Protein 1SJ1 (pdb70)

Solvent-accessible surface area: 7414 Å² total; per-residue (Å²): 48,59,58,16,62,15,72,68,147,50,11,115,26,80,36,63,10,20,78,61,0,84,93,0,3,66,79,26,148,124,40,52,2,62,40,92,47,141,78,5,138,74,125,138,43,37,77,26,0,93,97,0,15,150,41,21,82,49,92,3,5,31,0,65,5,72,50,47,56,14,61,16,69,65,141,47,13,115,26,81,37,72,10,20,88,63,0,85,91,0,3,68,80,27,150,127,41,51,2,64,41,92,48,139,79,4,130,68,110,117,36,31,91,28,0,58,92,0,12,126,40,22,80,49,93,4,7,32,0,64,7,73

Organism: Pyrococcus furiosus (strain ATCC 43587 / DSM 3638 / JCM 8422 / Vc1) (NCBI:txid186497)

Foldseek 3Di:
DKAKAFAPVQFPLPCVLCVLQVQFWDADPVNGIDGPDGDDPDPVNVVSSVVSCVPRPRNGMDMDDD/DKAKAFAQVQFPLPCVLCVQAVQFWDADPVSGIDGPDGDDPDPVNVVSRVVSCVPRPRNRMDMDDD

Radius of gyration: 16.29 Å; Cα contacts (8 Å, |Δi|>4): 282; chains: 2; bounding box: 27×45×24 Å

Secondary structure (DSSP, 8-state):
-EEEEE-TTT-----HHHHH-TTTEEE-TTS-EEES-S-B--HHHHHHHHHHHHH-TT--EEEEE-/-EEEEE-TTT-----HHHHH-TTTEEE-TTS-EEES-S-B--HHHHHHHHHHHHH-TT--EEEEE-

InterPro domains:
  IPR001080 3Fe-4S ferredoxin [PR00352] (7-18)
  IPR001080 3Fe-4S ferredoxin [PR00352] (18-28)
  IPR001080 3Fe-4S ferredoxin [PR00352] (50-62)
  IPR017896 4Fe-4S ferredoxin-type, iron-sulphur binding domain [PS51379] (3-31)
  IPR051269 Iron-sulfur cluster electron transport [PTHR36923] (3-66)

Structure (mmCIF, N/CA/C/O backbone):
data_1SJ1
#
_entry.id   1SJ1
#
_cell.length_a   31.230
_cell.length_b   47.511
_cell.length_c   52.029
_cell.angle_alpha   90.00
_cell.angle_beta   103.86
_cell.angle_gamma   90.00
#
_symmetry.space_group_name_H-M   'P 1 21 1'
#
loop_
_entity.id
_entity.type
_entity.pdbx_description
1 polymer Ferredoxin
2 non-polymer 'COBALT HEXAMMINE(III)'
3 non-polymer 'FE3-S4 CLUSTER'
4 water water
#
loop_
_atom_site.group_PDB
_atom_site.id
_atom_site.type_symbol
_atom_site.label_atom_id
_atom_site.label_alt_id
_atom_site.label_comp_id
_atom_site.label_asym_id
_atom_site.label_entity_id
_atom_site.label_seq_id
_atom_site.pdbx_PDB_ins_code
_atom_site.Cartn_x
_atom_site.Cartn_y
_atom_site.Cartn_z
_atom_site.occupancy
_atom_site.B_iso_or_equiv
_atom_site.auth_seq_id
_atom_site.auth_comp_id
_atom_site.auth_asym_id
_atom_site.auth_atom_id
_atom_site.pdbx_PDB_model_num
ATOM 1 N N . ALA A 1 1 ? 9.663 13.765 2.491 1.00 15.94 1 ALA A N 1
ATOM 2 C CA . ALA A 1 1 ? 10.126 12.315 2.574 1.00 16.61 1 ALA A CA 1
ATOM 3 C C . ALA A 1 1 ? 10.481 12.017 4.019 1.00 13.26 1 ALA A C 1
ATOM 4 O O . ALA A 1 1 ? 10.761 12.919 4.807 1.00 13.56 1 ALA A O 1
ATOM 6 N N . TRP A 1 2 ? 10.482 10.737 4.348 1.00 11.28 2 TRP A N 1
ATOM 7 C CA . TRP A 1 2 ? 10.754 10.259 5.696 1.00 13.29 2 TRP A CA 1
ATOM 8 C C . TRP A 1 2 ? 11.974 9.354 5.688 1.00 13.25 2 TRP A C 1
ATOM 9 O O . TRP A 1 2 ? 12.220 8.613 4.681 1.00 13.03 2 TRP A O 1
ATOM 20 N N . LYS A 1 3 ? 12.706 9.345 6.827 1.00 12.82 3 LYS A N 1
ATOM 21 C CA . LYS A 1 3 ? 13.836 8.486 7.073 1.00 13.46 3 LYS A CA 1
ATOM 22 C C . LYS A 1 3 ? 13.672 7.794 8.413 1.00 9.97 3 LYS A C 1
ATOM 23 O O . LYS A 1 3 ? 13.415 8.443 9.410 1.00 10.24 3 LYS A O 1
ATOM 29 N N A VAL A 1 4 ? 13.679 6.459 8.398 0.50 7.48 4 VAL A N 1
ATOM 30 N N B VAL A 1 4 ? 13.979 6.513 8.422 0.50 10.69 4 VAL A N 1
ATOM 31 C CA A VAL A 1 4 ? 13.650 5.625 9.616 0.50 6.19 4 VAL A CA 1
ATOM 32 C CA B VAL A 1 4 ? 13.637 5.591 9.490 0.50 8.86 4 VAL A CA 1
ATOM 33 C C A VAL A 1 4 ? 15.011 5.471 10.314 0.50 6.15 4 VAL A C 1
ATOM 34 C C B VAL A 1 4 ? 14.955 5.215 10.267 0.50 8.82 4 VAL A C 1
ATOM 35 O O A VAL A 1 4 ? 16.098 5.430 9.705 0.50 10.33 4 VAL A O 1
ATOM 36 O O B VAL A 1 4 ? 15.975 4.848 9.646 0.50 7.76 4 VAL A O 1
ATOM 43 N N . SER A 1 5 ? 14.921 5.254 11.614 1.00 8.48 5 SER A N 1
ATOM 44 C CA . SER A 1 5 ? 16.145 4.965 12.378 1.00 9.59 5 SER A CA 1
ATOM 45 C C . SER A 1 5 ? 15.846 3.910 13.431 1.00 11.81 5 SER A C 1
ATOM 46 O O . SER A 1 5 ? 14.775 3.970 14.052 1.00 13.34 5 SER A O 1
ATOM 49 N N . VAL A 1 6 ? 16.771 2.960 13.653 1.00 9.32 6 VAL A N 1
ATOM 50 C CA . VAL A 1 6 ? 16.624 1.990 14.747 1.00 8.88 6 VAL A CA 1
ATOM 51 C C . VAL A 1 6 ? 17.856 2.151 15.640 1.00 9.23 6 VAL A C 1
ATOM 52 O O . VAL A 1 6 ? 18.977 2.029 15.173 1.00 12.56 6 VAL A O 1
ATOM 56 N N . ASP A 1 7 ? 17.636 2.496 16.902 1.00 9.48 7 ASP A N 1
ATOM 57 C CA . ASP A 1 7 ? 18.721 2.674 17.852 1.00 11.56 7 ASP A CA 1
ATOM 58 C C . ASP A 1 7 ? 19.246 1.304 18.193 1.00 11.78 7 ASP A C 1
ATOM 59 O O . ASP A 1 7 ? 18.554 0.513 18.837 1.00 12.39 7 ASP A O 1
ATOM 64 N N . GLN A 1 8 ? 20.478 1.009 17.755 1.00 11.69 8 GLN A N 1
ATOM 65 C CA . GLN A 1 8 ? 21.082 -0.290 17.951 1.00 14.35 8 GLN A CA 1
ATOM 66 C C . GLN A 1 8 ? 21.312 -0.625 19.398 1.00 16.51 8 GLN A C 1
ATOM 67 O O . GLN A 1 8 ? 21.221 -1.791 19.786 1.00 19.67 8 GLN A O 1
ATOM 73 N N . ASP A 1 9 ? 21.581 0.379 20.218 1.00 17.46 9 ASP A N 1
ATOM 74 C CA . ASP A 1 9 ? 21.760 0.142 21.651 1.00 20.16 9 ASP A CA 1
ATOM 75 C C . ASP A 1 9 ? 20.438 -0.245 22.393 1.00 17.57 9 ASP A C 1
ATOM 76 O O . ASP A 1 9 ? 20.496 -0.975 23.377 1.00 20.71 9 ASP A O 1
ATOM 81 N N A THR A 1 10 ? 19.292 0.223 21.872 0.50 14.48 10 THR A N 1
ATOM 82 N N B THR A 1 10 ? 19.264 0.187 21.919 0.50 16.36 10 THR A N 1
ATOM 83 C CA A THR A 1 10 ? 17.976 0.013 22.475 0.50 11.93 10 THR A CA 1
ATOM 84 C CA B THR A 1 10 ? 18.039 -0.185 22.634 0.50 15.18 10 THR A CA 1
ATOM 85 C C A THR A 1 10 ? 17.308 -1.298 21.992 0.50 11.74 10 THR A C 1
ATOM 86 C C B THR A 1 10 ? 17.235 -1.324 21.992 0.50 13.65 10 THR A C 1
ATOM 87 O O A THR A 1 10 ? 16.760 -2.084 22.773 0.50 11.49 10 THR A O 1
ATOM 88 O O B THR A 1 10 ? 16.486 -2.027 22.678 0.50 13.68 10 THR A O 1
ATOM 95 N N . CYS A 1 11 ? 17.404 -1.547 20.702 1.00 12.09 11 CYS A N 1
ATOM 96 C CA . CYS A 1 11 ? 16.673 -2.663 20.059 1.00 11.39 11 CYS A CA 1
ATOM 97 C C . CYS A 1 11 ? 17.085 -3.976 20.723 1.00 12.86 11 CYS A C 1
ATOM 98 O O . CYS A 1 11 ? 18.241 -4.168 21.000 1.00 11.20 11 CYS A O 1
ATOM 101 N N . ILE A 1 12 ? 16.163 -4.854 21.016 1.00 9.17 12 ILE A N 1
ATOM 102 C CA . ILE A 1 12 ? 16.412 -6.174 21.593 1.00 9.81 12 ILE A CA 1
ATOM 103 C C . ILE A 1 12 ? 16.098 -7.303 20.607 1.00 10.29 12 ILE A C 1
ATOM 104 O O . ILE A 1 12 ? 16.085 -8.480 20.979 1.00 12.66 12 ILE A O 1
ATOM 109 N N . GLY A 1 13 ? 15.848 -6.944 19.350 1.00 7.98 13 GLY A N 1
ATOM 110 C CA . GLY A 1 13 ? 15.524 -7.902 18.287 1.00 10.14 13 GLY A CA 1
ATOM 111 C C . GLY A 1 13 ? 14.233 -8.649 18.507 1.00 9.27 13 GLY A C 1
ATOM 112 O O . GLY A 1 13 ? 14.127 -9.853 18.182 1.00 10.38 13 GLY A O 1
ATOM 113 N N . ASP A 1 14 ? 13.217 -7.921 18.979 1.00 13.79 14 ASP A N 1
ATOM 114 C CA . ASP A 1 14 ? 11.859 -8.434 19.097 1.00 14.49 14 ASP A CA 1
ATOM 115 C C . ASP A 1 14 ? 11.298 -8.853 17.747 1.00 12.73 14 ASP A C 1
ATOM 116 O O . ASP A 1 14 ? 10.613 -9.883 17.641 1.00 14.39 14 ASP A O 1
ATOM 121 N N . ALA A 1 15 ? 11.593 -8.009 16.737 1.00 12.06 15 ALA A N 1
ATOM 122 C CA . ALA A 1 15 ? 11.337 -8.276 15.322 1.00 11.95 15 ALA A CA 1
ATOM 123 C C . ALA A 1 15 ? 9.891 -8.067 14.848 1.00 12.45 15 ALA A C 1
ATOM 124 O O . ALA A 1 15 ? 9.546 -8.406 13.718 1.00 11.04 15 ALA A O 1
ATOM 126 N N . ILE A 1 16 ? 9.057 -7.516 15.693 1.00 10.58 16 ILE A N 1
ATOM 127 C CA . ILE A 1 16 ? 7.689 -7.277 15.273 1.00 10.21 16 ILE A CA 1
ATOM 128 C C . ILE A 1 16 ? 7.705 -6.223 14.168 1.00 9.69 16 ILE A C 1
ATOM 129 O O . ILE A 1 16 ? 6.772 -6.178 13.349 1.00 13.04 16 ILE A O 1
ATOM 134 N N . CYS A 1 17 ? 8.744 -5.390 14.144 1.00 9.66 17 CYS A N 1
ATOM 135 C CA . CYS A 1 17 ? 8.808 -4.385 13.065 1.00 10.86 17 CYS A CA 1
ATOM 136 C C . CYS A 1 17 ? 8.983 -5.010 11.699 1.00 9.51 17 CYS A C 1
ATOM 137 O O . CYS A 1 17 ? 8.383 -4.590 10.702 1.00 14.13 17 CYS A O 1
ATOM 140 N N . ALA A 1 18 ? 9.865 -6.003 11.655 1.00 10.90 18 ALA A N 1
ATOM 141 C C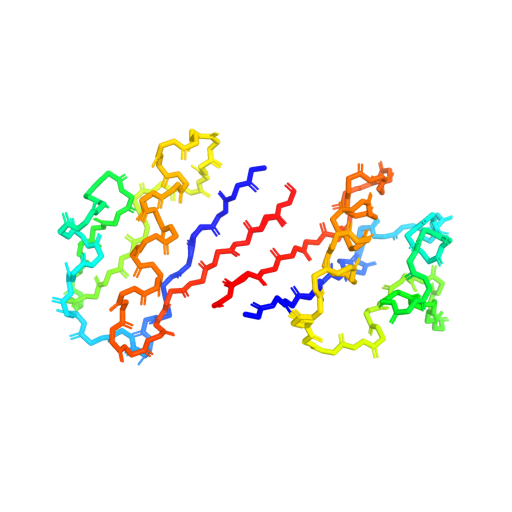A . ALA A 1 18 ? 10.153 -6.759 10.452 1.00 12.06 18 ALA A CA 1
ATOM 142 C C . ALA A 1 18 ? 8.930 -7.594 10.020 1.00 13.13 18 ALA A C 1
ATOM 143 O O . ALA A 1 18 ? 8.704 -7.802 8.812 1.00 14.05 18 ALA A O 1
ATOM 145 N N A SER A 1 19 ? 8.154 -8.064 11.007 0.50 13.65 19 SER A N 1
ATOM 146 N N B SER A 1 19 ? 8.154 -8.065 10.990 0.50 12.92 19 SER A N 1
ATOM 147 C CA A SER A 1 19 ? 6.867 -8.760 10.788 0.50 13.40 19 SER A CA 1
ATOM 148 C CA B SER A 1 19 ? 6.929 -8.803 10.692 0.50 12.02 19 SER A CA 1
ATOM 149 C C A SER A 1 19 ? 5.848 -7.846 10.136 0.50 15.03 19 SER A C 1
ATOM 150 C C B SER A 1 19 ? 5.847 -7.861 10.136 0.50 14.41 19 SER A C 1
ATOM 151 O O . SER A 1 19 ? 5.251 -8.169 9.100 1.00 16.65 19 SER A O 1
ATOM 156 N N . LEU A 1 20 ? 5.672 -6.679 10.739 1.00 13.82 20 LEU A N 1
ATOM 157 C CA . LEU A 1 20 ? 4.670 -5.703 10.256 1.00 16.37 20 LEU A CA 1
ATOM 158 C C . LEU A 1 20 ? 5.060 -5.044 8.917 1.00 16.91 20 LEU A C 1
ATOM 159 O O . LEU A 1 20 ? 4.167 -4.699 8.105 1.00 19.44 20 LEU A O 1
ATOM 164 N N A CYS A 1 21 ? 6.360 -4.864 8.697 0.60 15.83 21 CYS A N 1
ATOM 165 N N B CYS A 1 21 ? 6.365 -4.861 8.706 0.40 16.27 21 CYS A N 1
ATOM 166 C CA A CYS A 1 21 ? 6.861 -4.042 7.595 0.60 15.40 21 CYS A CA 1
ATOM 167 C CA B CYS A 1 21 ? 6.887 -4.095 7.571 0.40 15.91 21 CYS A CA 1
ATOM 168 C C A CYS A 1 21 ? 8.174 -4.591 7.053 0.60 15.33 21 CYS A C 1
ATOM 169 C C B CYS A 1 21 ? 8.194 -4.622 7.069 0.40 15.84 21 CYS A C 1
ATOM 170 O O A CYS A 1 21 ? 9.192 -3.931 7.213 0.60 14.15 21 CYS A O 1
ATOM 171 O O B CYS A 1 21 ? 9.218 -3.976 7.252 0.40 14.96 21 CYS A O 1
ATOM 176 N N . PRO A 1 22 ? 8.180 -5.790 6.444 1.00 15.82 22 PRO A N 1
ATOM 177 C CA . PRO A 1 22 ? 9.420 -6.400 5.952 1.00 16.40 22 PRO A CA 1
ATOM 178 C C . PRO A 1 22 ? 10.078 -5.678 4.777 1.00 17.17 22 PRO A C 1
ATOM 179 O O . PRO A 1 22 ? 11.267 -5.908 4.502 1.00 18.95 22 PRO A O 1
ATOM 183 N N . ASP A 1 23 ? 9.343 -4.781 4.104 1.00 17.19 23 ASP A N 1
ATOM 184 C CA . ASP A 1 23 ? 9.952 -3.978 3.060 1.00 18.02 23 ASP A CA 1
ATOM 185 C C . ASP A 1 23 ? 10.777 -2.819 3.644 1.00 17.37 23 ASP A C 1
ATOM 186 O O . ASP A 1 23 ? 11.578 -2.212 2.924 1.00 16.73 23 ASP A O 1
ATOM 191 N N . VAL A 1 24 ? 10.554 -2.497 4.919 1.00 14.69 24 VAL A N 1
ATOM 192 C CA . VAL A 1 24 ? 11.230 -1.374 5.548 1.00 14.40 24 VAL A CA 1
ATOM 193 C C . VAL A 1 24 ? 12.247 -1.856 6.528 1.00 13.13 24 VAL A C 1
ATOM 194 O O . VAL A 1 24 ? 13.339 -1.284 6.619 1.00 13.29 24 VAL A O 1
ATOM 198 N N . PHE A 1 25 ? 11.981 -2.936 7.263 1.00 12.83 25 PHE A N 1
ATOM 199 C CA . PHE A 1 25 ? 12.975 -3.394 8.247 1.00 12.04 25 PHE A CA 1
ATOM 200 C C . PHE A 1 25 ? 13.577 -4.809 7.990 1.00 11.09 25 PHE A C 1
ATOM 201 O O . PHE A 1 25 ? 12.852 -5.724 7.694 1.00 14.85 25 PHE A O 1
ATOM 209 N N . GLU A 1 26 ? 14.904 -4.928 8.154 1.00 11.26 26 GLU A N 1
ATOM 210 C CA . GLU A 1 26 ? 15.579 -6.229 8.093 1.00 12.39 26 GLU A CA 1
ATOM 211 C C . GLU A 1 26 ? 16.409 -6.452 9.372 1.00 11.13 26 GLU A C 1
ATOM 212 O O . GLU A 1 26 ? 16.715 -5.503 10.121 1.00 11.52 26 GLU A O 1
ATOM 218 N N . MET A 1 27 ? 16.742 -7.707 9.642 1.00 12.41 27 MET A N 1
ATOM 219 C CA . MET A 1 27 ? 17.575 -8.046 10.777 1.00 14.06 27 MET A CA 1
ATOM 220 C C . MET A 1 27 ? 19.020 -8.027 10.321 1.00 14.98 27 MET A C 1
ATOM 221 O O . MET A 1 27 ? 19.324 -8.318 9.152 1.00 16.65 27 MET A O 1
ATOM 226 N N . ASN A 1 28 ? 19.911 -7.664 11.223 1.00 14.96 28 ASN A N 1
ATOM 227 C CA . ASN A 1 28 ? 21.328 -7.543 10.878 1.00 14.97 28 ASN A CA 1
ATOM 228 C C . ASN A 1 28 ? 22.136 -8.595 11.655 1.00 15.90 28 ASN A C 1
ATOM 229 O O . ASN A 1 28 ? 21.565 -9.438 12.343 1.00 14.61 28 ASN A O 1
ATOM 234 N N . ASP A 1 29 ? 23.475 -8.584 11.535 1.00 16.63 29 ASP A N 1
ATOM 235 C CA . ASP A 1 29 ? 24.293 -9.655 12.063 1.00 20.14 29 ASP A CA 1
ATOM 236 C C . ASP A 1 29 ? 24.433 -9.636 13.571 1.00 19.26 29 ASP A C 1
ATOM 237 O O . ASP A 1 29 ? 24.954 -10.587 14.132 1.00 23.22 29 ASP A O 1
ATOM 242 N N . GLU A 1 30 ? 24.047 -8.538 14.218 1.00 20.09 30 GLU A N 1
ATOM 243 C CA . GLU A 1 30 ? 23.980 -8.448 15.675 1.00 22.36 30 GLU A CA 1
ATOM 244 C C . GLU A 1 30 ? 22.594 -8.803 16.245 1.00 22.13 30 GLU A C 1
ATOM 245 O O . GLU A 1 30 ? 22.360 -8.695 17.447 1.00 24.13 30 GLU A O 1
ATOM 251 N N . GLY A 1 31 ? 21.681 -9.226 15.397 1.00 20.29 31 GLY A N 1
ATOM 252 C CA . GLY A 1 31 ? 20.343 -9.587 15.823 1.00 18.66 31 GLY A CA 1
ATOM 253 C C . GLY A 1 31 ? 19.388 -8.420 16.085 1.00 17.65 31 GLY A C 1
ATOM 254 O O . GLY A 1 31 ? 18.396 -8.570 16.832 1.00 16.66 31 GLY A O 1
ATOM 255 N N . LYS A 1 32 ? 19.632 -7.310 15.395 1.00 13.73 32 LYS A N 1
ATOM 256 C CA . LYS A 1 32 ? 18.929 -6.054 15.619 1.00 14.74 32 LYS A CA 1
ATOM 257 C C . LYS A 1 32 ? 18.298 -5.645 14.324 1.00 13.64 32 LYS A C 1
ATOM 258 O O . LYS A 1 32 ? 18.720 -6.131 13.262 1.00 13.39 32 LYS A O 1
ATOM 264 N N . ALA A 1 33 ? 17.250 -4.821 14.386 1.00 11.14 33 ALA A N 1
ATOM 265 C CA . ALA A 1 33 ? 16.672 -4.308 13.158 1.00 9.55 33 ALA A CA 1
ATOM 266 C C . ALA A 1 33 ? 17.407 -3.118 12.605 1.00 10.22 33 ALA A C 1
ATOM 267 O O . ALA A 1 33 ? 18.016 -2.346 13.338 1.00 13.15 33 ALA A O 1
ATOM 269 N N . GLN A 1 34 ? 17.296 -2.969 11.294 1.00 10.24 34 GLN A N 1
ATOM 270 C CA . GLN A 1 34 ? 17.772 -1.779 10.656 1.00 11.27 34 GLN A CA 1
ATOM 271 C C . GLN A 1 34 ? 16.992 -1.513 9.412 1.00 11.89 34 GLN A C 1
ATOM 272 O O . GLN A 1 34 ? 16.392 -2.394 8.829 1.00 11.77 34 GLN A O 1
ATOM 278 N N . PRO A 1 35 ? 17.001 -0.272 8.981 1.00 13.16 35 PRO A N 1
ATOM 279 C CA . PRO A 1 35 ? 16.197 0.077 7.811 1.00 11.75 35 PRO A CA 1
ATOM 280 C C . PRO A 1 35 ? 16.742 -0.542 6.492 1.00 12.56 35 PRO A C 1
ATOM 281 O O . PRO A 1 35 ? 18.008 -0.518 6.362 1.00 16.76 35 PRO A O 1
ATOM 285 N N . LYS A 1 36 ? 15.876 -1.083 5.617 1.00 14.04 36 LYS A N 1
ATOM 286 C CA . LYS A 1 36 ? 16.330 -1.667 4.350 1.00 13.72 36 LYS A CA 1
ATOM 287 C C . LYS A 1 36 ? 16.446 -0.574 3.322 1.00 11.98 36 LYS A C 1
ATOM 288 O O . LYS A 1 36 ? 17.009 -0.796 2.253 1.00 13.60 36 LYS A O 1
ATOM 294 N N . VAL A 1 37 ? 15.858 0.578 3.600 1.00 11.13 37 VAL A N 1
ATOM 295 C CA . VAL A 1 37 ? 15.738 1.681 2.621 1.00 9.59 37 VAL A CA 1
ATOM 296 C C . VAL A 1 37 ? 16.174 2.927 3.365 1.00 12.08 37 VAL A C 1
ATOM 297 O O . VAL A 1 37 ? 15.936 3.029 4.565 1.00 12.81 37 VAL A O 1
ATOM 301 N N . GLU A 1 38 ? 16.810 3.860 2.670 1.00 11.37 38 GLU A N 1
ATOM 302 C CA . GLU A 1 38 ? 17.310 5.081 3.301 1.00 13.73 38 GLU A CA 1
ATOM 303 C C . GLU A 1 38 ? 16.344 6.255 3.264 1.00 13.47 38 GLU A C 1
ATOM 304 O O . GLU A 1 38 ? 16.604 7.280 3.880 1.00 14.12 38 GLU A O 1
ATOM 310 N N . VAL A 1 39 ? 15.252 6.078 2.565 1.00 11.53 39 VAL A N 1
ATOM 311 C CA . VAL A 1 39 ? 14.207 7.117 2.319 1.00 13.23 39 VAL A CA 1
ATOM 312 C C . VAL A 1 39 ? 12.864 6.415 1.997 1.00 13.80 39 VAL A C 1
ATOM 313 O O . VAL A 1 39 ? 12.842 5.384 1.317 1.00 14.00 39 VAL A O 1
ATOM 317 N N A ILE A 1 40 ? 11.772 7.002 2.478 0.60 12.08 40 ILE A N 1
ATOM 318 N N B ILE A 1 40 ? 11.755 6.976 2.486 0.40 11.93 40 ILE A N 1
ATOM 319 C CA A ILE A 1 40 ? 10.423 6.567 2.130 0.60 12.19 40 ILE A CA 1
ATOM 320 C CA B ILE A 1 40 ? 10.401 6.506 2.147 0.40 11.49 40 ILE A CA 1
ATOM 321 C C A ILE A 1 40 ? 9.662 7.755 1.584 0.60 13.00 40 ILE A C 1
ATOM 322 C C B ILE A 1 40 ? 9.585 7.677 1.632 0.40 12.50 40 ILE A C 1
ATOM 323 O O A ILE A 1 40 ? 9.598 8.815 2.218 0.60 12.14 40 ILE A O 1
ATOM 324 O O B ILE A 1 40 ? 9.382 8.642 2.363 0.40 11.05 40 ILE A O 1
ATOM 333 N N . GLU A 1 41 ? 9.094 7.586 0.394 1.00 13.43 41 GLU A N 1
ATOM 334 C CA . GLU A 1 41 ? 8.043 8.494 -0.089 1.00 16.12 41 GLU A CA 1
ATOM 335 C C . GLU A 1 41 ? 6.683 7.792 -0.266 1.00 18.70 41 GLU A C 1
ATOM 336 O O . GLU A 1 41 ? 5.640 8.462 -0.307 1.00 19.96 41 GLU A O 1
ATOM 342 N N . ASP A 1 42 ? 6.680 6.463 -0.312 1.00 19.53 42 ASP A N 1
ATOM 343 C CA . ASP A 1 42 ? 5.445 5.709 -0.479 1.00 21.55 42 ASP A CA 1
ATOM 344 C C . ASP A 1 42 ? 4.587 5.759 0.798 1.00 21.42 42 ASP A C 1
ATOM 345 O O . ASP A 1 42 ? 5.054 5.370 1.879 1.00 17.86 42 ASP A O 1
ATOM 350 N N . GLU A 1 43 ? 3.342 6.226 0.680 1.00 23.56 43 GLU A N 1
ATOM 351 C CA . GLU A 1 43 ? 2.471 6.368 1.862 1.00 24.62 43 GLU A CA 1
ATOM 352 C C . GLU A 1 43 ? 2.178 5.041 2.574 1.00 22.71 43 GLU A C 1
ATO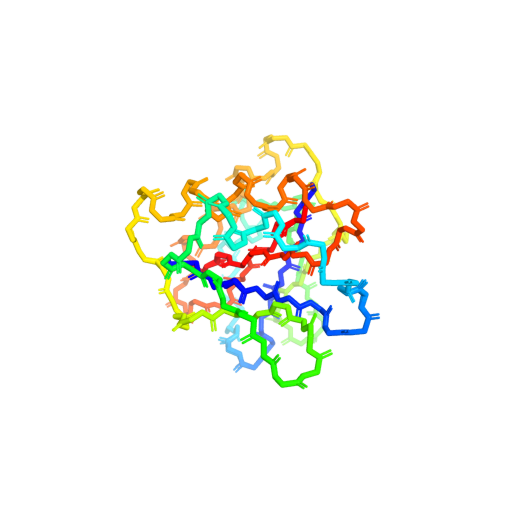M 353 O O . GLU A 1 43 ? 2.090 5.019 3.791 1.00 22.08 43 GLU A O 1
ATOM 359 N N . GLU A 1 44 ? 1.972 3.964 1.822 1.00 23.78 44 GLU A N 1
ATOM 360 C CA . GLU A 1 44 ? 1.803 2.609 2.374 1.00 24.19 44 GLU A CA 1
ATOM 361 C C . GLU A 1 44 ? 2.999 2.173 3.260 1.00 21.84 44 GLU A C 1
ATOM 362 O O . GLU A 1 44 ? 2.829 1.625 4.379 1.00 20.52 44 GLU A O 1
ATOM 368 N N . LEU A 1 45 ? 4.207 2.366 2.736 1.00 19.32 45 LEU A N 1
ATOM 369 C CA . LEU A 1 45 ? 5.413 2.072 3.489 1.00 18.11 45 LEU A CA 1
ATOM 370 C C . LEU A 1 45 ? 5.557 3.007 4.711 1.00 16.32 45 LEU A C 1
ATOM 371 O O . LEU A 1 45 ? 5.959 2.585 5.798 1.00 16.38 45 LEU A O 1
ATOM 376 N N . TYR A 1 46 ? 5.252 4.277 4.547 1.00 15.66 46 TYR A N 1
ATOM 377 C CA . TYR A 1 46 ? 5.312 5.178 5.687 1.00 15.08 46 TYR A CA 1
ATOM 378 C C . TYR A 1 46 ? 4.360 4.678 6.775 1.00 15.10 46 TYR A C 1
ATOM 379 O O . TYR A 1 46 ? 4.696 4.583 7.953 1.00 14.26 46 TYR A O 1
ATOM 388 N N . ASN A 1 47 ? 3.139 4.382 6.368 1.00 15.14 47 ASN A N 1
ATOM 389 C CA . ASN A 1 47 ? 2.131 3.900 7.296 1.00 16.82 47 ASN A CA 1
ATOM 390 C C . ASN A 1 47 ? 2.568 2.651 8.031 1.00 13.96 47 ASN A C 1
ATOM 391 O O . ASN A 1 47 ? 2.301 2.495 9.221 1.00 15.23 47 ASN A O 1
ATOM 396 N N A CYS A 1 48 ? 3.192 1.684 7.353 0.60 15.17 48 CYS A N 1
ATOM 397 N N B CYS A 1 48 ? 3.197 1.755 7.313 0.40 14.38 48 CYS A N 1
ATOM 398 C CA A CYS A 1 48 ? 3.596 0.465 8.090 0.60 14.08 48 CYS A CA 1
ATOM 399 C CA B CYS A 1 48 ? 3.628 0.544 7.937 0.40 13.05 48 CYS A CA 1
ATOM 400 C C A CYS A 1 48 ? 4.873 0.684 8.891 0.60 12.74 48 CYS A C 1
ATOM 401 C C B CYS A 1 48 ? 4.702 0.898 8.970 0.40 11.79 48 CYS A C 1
ATOM 402 O O A CYS A 1 48 ? 5.121 -0.062 9.829 0.60 12.51 48 CYS A O 1
ATOM 403 O O B CYS A 1 48 ? 4.628 0.519 10.137 0.40 8.64 48 CYS A O 1
ATOM 408 N N . ALA A 1 49 ? 5.649 1.700 8.528 1.00 11.48 49 ALA A N 1
ATOM 409 C CA . ALA A 1 49 ? 6.772 2.115 9.385 1.00 12.54 49 ALA A CA 1
ATOM 410 C C . ALA A 1 49 ? 6.253 2.718 10.686 1.00 13.04 49 ALA A C 1
ATOM 411 O O . ALA A 1 49 ? 6.821 2.489 11.748 1.00 13.28 49 ALA A O 1
ATOM 413 N N . LYS A 1 50 ? 5.207 3.557 10.579 1.00 10.56 50 LYS A N 1
ATOM 414 C CA . LYS A 1 50 ? 4.623 4.176 11.769 1.00 12.75 50 LYS A CA 1
ATOM 415 C C . LYS A 1 50 ? 3.988 3.116 12.675 1.00 12.83 50 LYS A C 1
ATOM 416 O O . LYS A 1 50 ? 4.078 3.204 13.902 1.00 13.12 50 LYS A O 1
ATOM 422 N N . GLU A 1 51 ? 3.351 2.113 12.079 1.00 13.80 51 GLU A N 1
ATOM 423 C CA . GLU A 1 51 ? 2.797 0.983 12.848 1.00 16.23 51 GLU A CA 1
ATOM 424 C C . GLU A 1 51 ? 3.891 0.256 13.611 1.00 13.57 51 GLU A C 1
ATOM 425 O O . GLU A 1 51 ? 3.676 -0.159 14.745 1.00 12.84 51 GLU A O 1
ATOM 431 N N . ALA A 1 52 ? 5.026 0.044 12.953 1.00 14.06 52 ALA A N 1
ATOM 432 C CA . ALA A 1 52 ? 6.145 -0.670 13.556 1.00 13.33 52 ALA A CA 1
ATOM 433 C C . ALA A 1 52 ? 6.728 0.168 14.677 1.00 12.07 52 ALA A C 1
ATOM 434 O O . ALA A 1 52 ? 7.017 -0.344 15.762 1.00 11.32 52 ALA A O 1
ATOM 436 N N . MET A 1 53 ? 6.759 1.479 14.471 1.00 10.72 53 MET A N 1
ATOM 437 C CA . MET A 1 53 ? 7.300 2.381 15.527 1.00 13.06 53 MET A CA 1
ATOM 438 C C . MET A 1 53 ? 6.389 2.318 16.775 1.00 13.17 53 MET A C 1
ATOM 439 O O . MET A 1 53 ? 6.866 2.269 17.936 1.00 14.13 53 MET A O 1
ATOM 444 N N . GLU A 1 54 ? 5.057 2.278 16.555 1.00 15.53 54 GLU A N 1
ATOM 445 C CA . GLU A 1 54 ? 4.109 2.254 17.670 1.00 16.26 54 GLU A CA 1
ATOM 446 C C . GLU A 1 54 ? 4.132 0.880 18.365 1.00 14.08 54 GLU A C 1
ATOM 447 O O . GLU A 1 54 ? 3.803 0.812 19.528 1.00 17.13 54 GLU A O 1
ATOM 453 N N . ALA A 1 55 ? 4.536 -0.194 17.671 1.00 10.71 55 ALA A N 1
ATOM 454 C CA . ALA A 1 55 ? 4.547 -1.539 18.268 1.00 10.70 55 ALA A CA 1
ATOM 455 C C . ALA A 1 55 ? 5.846 -1.956 18.970 1.00 12.62 55 ALA A C 1
ATOM 456 O O . ALA A 1 55 ? 5.786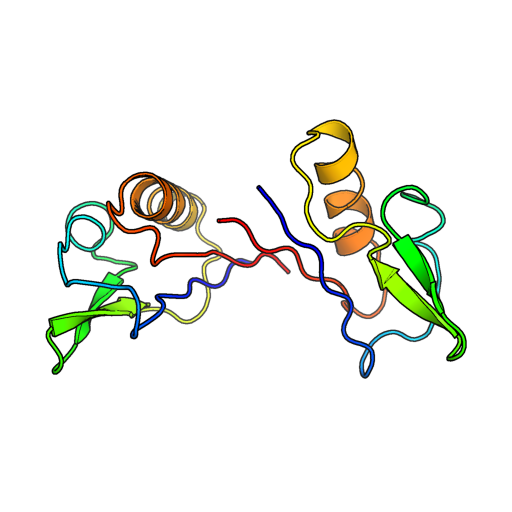 -2.870 19.794 1.00 12.06 55 ALA A O 1
ATOM 458 N N . CYS A 1 56 ? 6.979 -1.326 18.674 1.00 13.28 56 CYS A N 1
ATOM 459 C CA . CYS A 1 56 ? 8.245 -1.815 19.251 1.00 11.66 56 CYS A CA 1
ATOM 460 C C . CYS A 1 56 ? 8.172 -1.762 20.745 1.00 10.45 56 CYS A C 1
ATOM 461 O O . CYS A 1 56 ? 7.835 -0.709 21.232 1.00 9.55 56 CYS A O 1
ATOM 464 N N . PRO A 1 57 ? 8.411 -2.875 21.452 1.00 8.41 57 PRO A N 1
ATOM 465 C CA . PRO A 1 57 ? 8.212 -2.866 22.883 1.00 9.90 57 PRO A CA 1
ATOM 466 C C . PRO A 1 57 ? 9.239 -2.072 23.683 1.00 11.02 57 PRO A C 1
ATOM 467 O O . PRO A 1 57 ? 8.999 -1.798 24.868 1.00 10.57 57 PRO A O 1
ATOM 471 N N . VAL A 1 58 ? 10.331 -1.685 23.057 1.00 11.64 58 VAL A N 1
ATOM 472 C CA . VAL A 1 58 ? 11.371 -0.976 23.769 1.00 10.71 58 VAL A CA 1
ATOM 473 C C . VAL A 1 58 ? 11.637 0.440 23.203 1.00 10.12 58 VAL A C 1
ATOM 474 O O . VAL A 1 58 ? 12.562 1.106 23.584 1.00 13.49 58 VAL A O 1
ATOM 478 N N . SER A 1 59 ? 10.825 0.850 22.255 1.00 10.36 59 SER A N 1
ATOM 479 C CA . SER A 1 59 ? 10.892 2.193 21.704 1.00 8.82 59 SER A CA 1
ATOM 480 C C . SER A 1 59 ? 12.207 2.503 20.981 1.00 12.13 59 SER A C 1
ATOM 481 O O . SER A 1 59 ? 12.781 3.568 21.190 1.00 11.37 59 SER A O 1
ATOM 484 N N . ALA A 1 60 ? 12.638 1.571 20.134 1.00 12.30 60 ALA A N 1
ATOM 485 C CA . ALA A 1 60 ? 13.904 1.691 19.429 1.00 10.93 60 ALA A CA 1
ATOM 486 C C . ALA A 1 60 ? 13.758 2.497 18.115 1.00 10.26 60 ALA A C 1
ATOM 487 O O . ALA A 1 60 ? 14.719 2.929 17.543 1.00 10.32 60 ALA A O 1
ATOM 489 N N . ILE A 1 61 ? 12.543 2.728 17.639 1.00 8.73 61 ILE A N 1
ATOM 490 C CA . ILE A 1 61 ? 12.393 3.209 16.285 1.00 10.10 61 ILE A CA 1
ATOM 491 C C . ILE A 1 61 ? 11.920 4.664 16.290 1.00 9.99 61 ILE A C 1
ATOM 492 O O . ILE A 1 61 ? 11.120 5.070 17.124 1.00 11.36 61 ILE A O 1
ATOM 497 N N . THR A 1 62 ? 12.466 5.442 15.374 1.00 11.43 62 THR A N 1
ATOM 498 C CA . THR A 1 62 ? 12.032 6.823 15.183 1.00 12.18 62 THR A CA 1
ATOM 499 C C . THR A 1 62 ? 12.025 7.150 13.726 1.00 10.16 62 THR A C 1
ATOM 500 O O . THR A 1 62 ? 12.644 6.485 12.896 1.00 12.12 62 THR A O 1
ATOM 504 N N . ILE A 1 63 ? 11.271 8.180 13.397 1.00 9.57 63 ILE A N 1
ATOM 505 C CA . ILE A 1 63 ? 11.111 8.529 11.988 1.00 9.44 63 ILE A CA 1
ATOM 506 C C . ILE A 1 63 ? 11.228 10.032 11.820 1.00 9.35 63 ILE A C 1
ATOM 507 O O . ILE A 1 63 ? 10.569 10.795 12.517 1.00 10.01 63 ILE A O 1
ATOM 512 N N . GLU A 1 64 ? 12.031 10.449 10.866 1.00 10.57 64 GLU A N 1
ATOM 513 C CA . GLU A 1 64 ? 12.263 11.876 10.629 1.00 11.26 64 GLU A CA 1
ATOM 514 C C . GLU A 1 64 ? 11.640 12.301 9.324 1.00 12.84 64 GLU A C 1
ATOM 515 O O . GLU A 1 64 ? 11.782 11.598 8.306 1.00 15.59 64 G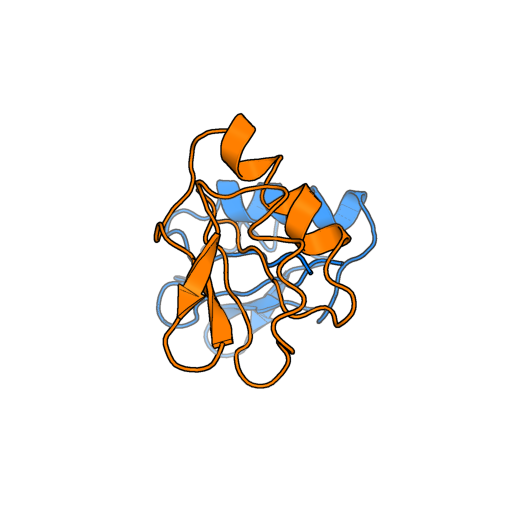LU A O 1
ATOM 521 N N A GLU A 1 65 ? 10.969 13.456 9.373 0.50 12.39 65 GLU A N 1
ATOM 522 N N B GLU A 1 65 ? 10.937 13.434 9.309 0.50 11.19 65 GLU A N 1
ATOM 523 C CA A GLU A 1 65 ? 10.363 14.097 8.234 0.50 13.54 65 GLU A CA 1
ATOM 524 C CA B GLU A 1 65 ? 10.419 13.964 8.067 0.50 11.96 65 GLU A CA 1
ATOM 525 C C A GLU A 1 65 ? 11.269 15.275 7.809 0.50 13.99 65 GLU A C 1
ATOM 526 C C B GLU A 1 65 ? 11.094 15.290 7.771 0.50 12.82 65 GLU A C 1
ATOM 527 O O A GLU A 1 65 ? 11.888 15.942 8.660 0.50 13.34 65 GLU A O 1
ATOM 528 O O B GLU A 1 65 ? 11.294 16.115 8.656 0.50 11.37 65 GLU A O 1
ATOM 539 N N . ALA A 1 66 ? 11.407 15.473 6.497 1.00 14.54 66 ALA A N 1
ATOM 540 C CA . ALA A 1 66 ? 12.035 16.676 5.950 1.00 16.91 66 ALA A CA 1
ATOM 541 C C . ALA A 1 66 ? 11.128 17.162 4.831 1.00 19.27 66 ALA A C 1
ATOM 542 O O . ALA A 1 66 ? 10.363 16.335 4.248 1.00 23.94 66 ALA A O 1
ATOM 545 N N . ALA B 1 1 ? 5.196 11.808 20.340 1.00 16.47 1 ALA B N 1
ATOM 546 C CA . ALA B 1 1 ? 5.773 13.199 20.515 1.00 15.69 1 ALA B CA 1
ATOM 547 C C . ALA B 1 1 ? 6.714 13.458 19.353 1.00 12.42 1 ALA B C 1
ATOM 548 O O . ALA B 1 1 ? 7.244 12.542 18.754 1.00 11.63 1 ALA B O 1
ATOM 550 N N . TRP B 1 2 ? 6.875 14.741 19.040 1.00 10.72 2 TRP B N 1
ATOM 551 C CA . TRP B 1 2 ? 7.755 15.230 17.992 1.00 10.93 2 TRP B CA 1
ATOM 552 C C . TRP B 1 2 ? 8.837 16.134 18.551 1.00 11.71 2 TRP B C 1
ATOM 553 O O . TRP B 1 2 ? 8.614 16.801 19.577 1.00 11.18 2 TRP B O 1
ATOM 564 N N . LYS B 1 3 ? 9.994 16.150 17.864 1.00 10.75 3 LYS B N 1
ATOM 565 C CA . LYS B 1 3 ? 11.097 16.991 18.200 1.00 11.12 3 LYS B CA 1
ATOM 566 C C . LYS B 1 3 ? 11.586 17.678 16.945 1.00 9.93 3 LYS B C 1
ATOM 567 O O . LYS B 1 3 ? 11.818 17.049 15.934 1.00 12.66 3 LYS B O 1
ATOM 573 N N A VAL B 1 4 ? 11.620 19.007 16.988 0.50 9.21 4 VAL B N 1
ATOM 574 N N B VAL B 1 4 ? 11.908 18.941 17.093 0.50 9.67 4 VAL B N 1
ATOM 575 C CA A VAL B 1 4 ? 12.048 19.805 15.839 0.50 8.44 4 VAL B CA 1
ATOM 576 C CA B VAL B 1 4 ? 12.095 19.842 15.980 0.50 8.48 4 VAL B CA 1
ATOM 577 C 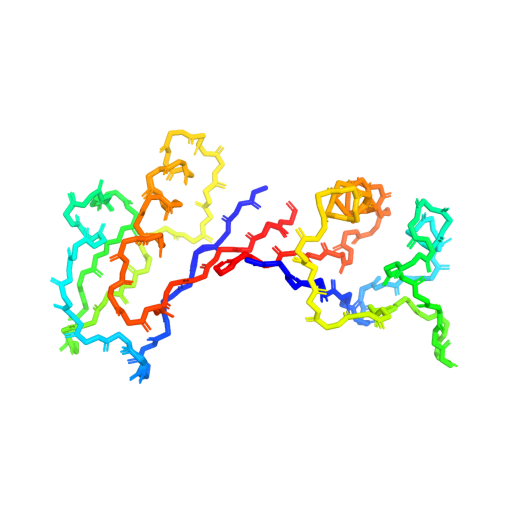C A VAL B 1 4 ? 13.575 20.015 15.870 0.50 9.73 4 VAL B C 1
ATOM 578 C C B VAL B 1 4 ? 13.596 20.192 15.899 0.50 9.61 4 VAL B C 1
ATOM 579 O O A VAL B 1 4 ? 14.219 20.073 16.938 0.50 12.74 4 VAL B O 1
ATOM 580 O O B VAL B 1 4 ? 14.265 20.493 16.927 0.50 9.10 4 VAL B O 1
ATOM 587 N N . SER B 1 5 ? 14.140 20.182 14.680 1.00 10.15 5 SER B N 1
ATOM 588 C CA . SER B 1 5 ? 15.579 20.485 14.547 1.00 11.90 5 SER B CA 1
ATOM 589 C C . SER B 1 5 ? 15.805 21.539 13.471 1.00 13.18 5 SER B C 1
ATOM 590 O O . SER B 1 5 ? 15.197 21.471 12.431 1.00 13.30 5 SER B O 1
ATOM 593 N N . VAL B 1 6 ? 16.716 22.487 13.741 1.00 9.63 6 VAL B N 1
ATOM 594 C CA . VAL B 1 6 ? 17.112 23.476 12.743 1.00 10.10 6 VAL B CA 1
ATOM 595 C C . VAL B 1 6 ? 18.616 23.318 12.472 1.00 10.16 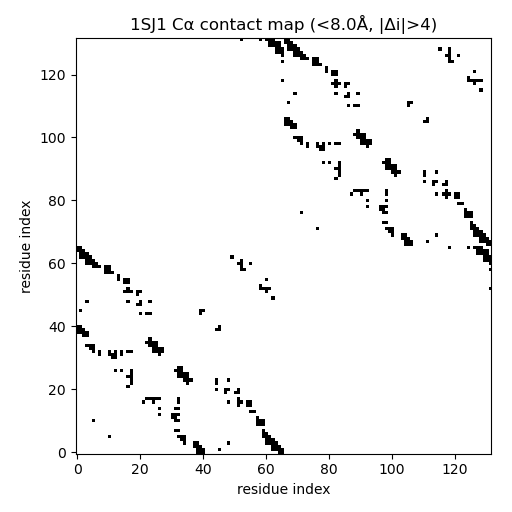6 VAL B C 1
ATOM 596 O O . VAL B 1 6 ? 19.467 23.463 13.369 1.00 12.71 6 VAL B O 1
ATOM 600 N N . ASP B 1 7 ? 18.963 22.972 11.235 1.00 11.41 7 ASP B N 1
ATOM 601 C CA . ASP B 1 7 ? 20.345 22.793 10.855 1.00 12.33 7 ASP B CA 1
ATOM 602 C C . ASP B 1 7 ? 21.006 24.162 10.790 1.00 12.12 7 ASP B C 1
ATOM 603 O O . ASP B 1 7 ? 20.734 24.964 9.932 1.00 11.46 7 ASP B O 1
ATOM 608 N N . GLN B 1 8 ? 21.936 24.440 11.712 1.00 10.55 8 GLN B N 1
ATOM 609 C CA . GLN B 1 8 ? 22.517 25.769 11.839 1.00 13.59 8 GLN B CA 1
ATOM 610 C C . GLN B 1 8 ? 23.432 26.137 10.668 1.00 14.82 8 GLN B C 1
ATOM 611 O O . GLN B 1 8 ? 23.579 27.315 10.334 1.00 19.29 8 GLN B O 1
ATOM 617 N N A ASP B 1 9 ? 23.972 25.089 10.048 0.50 15.12 9 ASP B N 1
ATOM 618 N N B ASP B 1 9 ? 24.040 25.175 10.010 0.50 13.87 9 ASP B N 1
ATOM 619 C CA A ASP B 1 9 ? 24.861 25.177 8.893 0.50 17.66 9 ASP B CA 1
ATOM 620 C CA B ASP B 1 9 ? 24.899 25.542 8.890 0.50 15.65 9 ASP B CA 1
ATOM 621 C C A ASP B 1 9 ? 24.096 25.409 7.577 0.50 14.94 9 ASP B C 1
ATOM 622 C C B ASP B 1 9 ? 24.070 25.937 7.643 0.50 13.65 9 ASP B C 1
ATOM 623 O O A ASP B 1 9 ? 24.713 25.723 6.550 0.50 16.76 9 ASP B O 1
ATOM 624 O O B ASP B 1 9 ? 24.493 26.802 6.871 0.50 12.42 9 ASP B O 1
ATOM 633 N N A THR B 1 10 ? 22.768 25.233 7.609 0.50 12.98 10 THR B N 1
ATOM 634 N N B THR B 1 10 ? 22.872 25.359 7.473 0.50 14.71 10 THR B N 1
ATOM 635 C CA A THR B 1 10 ? 21.913 25.448 6.449 0.50 10.85 10 THR B CA 1
ATOM 636 C CA B THR B 1 10 ? 22.054 25.672 6.301 0.50 14.90 10 THR B CA 1
ATOM 637 C C A THR B 1 10 ? 21.118 26.765 6.569 0.50 11.70 10 THR B C 1
ATOM 638 C C B THR B 1 10 ? 20.987 26.764 6.511 0.50 14.26 10 THR B C 1
ATOM 639 O O A THR B 1 10 ? 21.067 27.576 5.642 0.50 9.80 10 THR B O 1
ATOM 640 O O B THR B 1 10 ? 20.552 27.400 5.542 0.50 15.12 10 THR B O 1
ATOM 647 N N . CYS B 1 11 ? 20.568 27.003 7.752 1.00 12.59 11 CYS B N 1
ATOM 648 C CA . CYS B 1 11 ? 19.663 28.143 8.007 1.00 10.85 11 CYS B CA 1
ATOM 649 C C . CYS B 1 11 ? 20.317 29.448 7.555 1.00 12.54 11 CYS B C 1
ATOM 650 O O . CYS B 1 11 ? 21.506 29.630 7.802 1.00 12.81 11 CYS B O 1
ATOM 653 N N . ILE B 1 12 ? 19.639 30.319 6.852 1.00 10.25 12 ILE B N 1
ATOM 654 C CA . ILE B 1 12 ? 20.150 31.644 6.491 1.00 10.02 12 ILE B CA 1
ATOM 655 C C . ILE B 1 12 ? 19.418 32.767 7.255 1.00 10.25 12 ILE B C 1
ATOM 656 O O . ILE B 1 12 ? 19.547 33.968 6.914 1.00 10.47 12 ILE B O 1
ATOM 661 N N . GLY B 1 13 ? 18.609 32.398 8.248 1.00 12.36 13 GLY B N 1
ATOM 662 C CA . GLY B 1 13 ? 17.829 33.393 8.998 1.00 11.12 13 GLY B CA 1
ATOM 663 C C . GLY B 1 13 ? 16.773 34.154 8.236 1.00 11.54 13 GLY B C 1
ATOM 664 O O . GLY B 1 13 ? 16.499 35.320 8.551 1.00 12.03 13 GLY B O 1
ATOM 665 N N . ASP B 1 14 ? 16.078 33.459 7.327 1.00 11.92 14 ASP B N 1
ATOM 666 C CA . ASP B 1 14 ? 14.930 33.974 6.577 1.00 13.60 14 ASP B CA 1
ATOM 667 C C . ASP B 1 14 ? 13.823 34.386 7.535 1.00 10.35 14 ASP B C 1
ATOM 668 O O . ASP B 1 14 ? 13.180 35.397 7.320 1.00 13.50 14 ASP B O 1
ATOM 673 N N . ALA B 1 15 ? 13.591 33.540 8.552 1.00 11.27 15 ALA B N 1
ATOM 674 C CA . ALA B 1 15 ? 12.695 33.771 9.699 1.00 9.42 15 ALA B CA 1
ATOM 675 C C . ALA B 1 15 ? 11.243 33.534 9.414 1.00 10.77 15 ALA B C 1
ATOM 676 O O . ALA B 1 15 ? 10.411 33.857 10.247 1.00 11.08 15 ALA B O 1
ATOM 678 N N . ILE B 1 16 ? 10.951 32.984 8.267 1.00 12.01 16 ILE B N 1
ATOM 679 C CA . ILE B 1 16 ? 9.526 32.774 7.991 1.00 11.57 16 ILE B CA 1
ATOM 680 C C . ILE B 1 16 ? 8.994 31.719 8.980 1.00 10.93 16 ILE B C 1
ATOM 681 O O . ILE B 1 16 ? 7.819 31.677 9.291 1.00 11.72 16 ILE B O 1
ATOM 686 N N . CYS B 1 17 ? 9.877 30.871 9.501 1.00 10.54 17 CYS B N 1
ATOM 687 C CA . CYS B 1 17 ? 9.429 29.847 10.461 1.00 10.13 17 CYS B CA 1
ATOM 688 C C . CYS B 1 17 ? 8.954 30.503 11.759 1.00 10.46 17 CYS B C 1
ATOM 689 O O . CYS B 1 17 ? 7.998 30.100 12.359 1.00 13.25 17 CYS B O 1
ATOM 692 N N . ALA B 1 18 ? 9.748 31.473 12.231 1.00 9.98 18 ALA B N 1
ATOM 693 C CA . ALA B 1 18 ? 9.444 32.245 13.423 1.00 10.05 18 ALA B CA 1
ATOM 694 C C . ALA B 1 18 ? 8.173 33.085 13.255 1.00 10.51 18 ALA B C 1
ATOM 695 O O . ALA B 1 18 ? 7.454 33.300 14.212 1.00 12.97 18 ALA B O 1
ATOM 697 N N A SER B 1 19 ? 7.969 33.575 12.041 0.50 11.76 19 SER B N 1
ATOM 698 N N B SER B 1 19 ? 7.947 33.547 12.035 0.50 10.99 19 SER B N 1
ATOM 699 C CA A SER B 1 19 ? 6.726 34.231 11.641 0.50 13.23 19 SER B CA 1
ATOM 700 C CA B SER B 1 19 ? 6.729 34.267 11.665 0.50 11.74 19 SER B CA 1
ATOM 701 C C A SER B 1 19 ? 5.516 33.320 11.778 0.50 14.81 19 SER B C 1
ATOM 702 C C B SER B 1 19 ? 5.468 33.389 11.644 0.50 14.02 19 SER B C 1
ATOM 703 O O A SER B 1 19 ? 4.573 33.621 12.516 0.50 14.08 19 SER B O 1
ATOM 704 O O B SER B 1 19 ? 4.424 33.798 12.142 0.50 14.79 19 SER B O 1
ATOM 709 N N . LEU B 1 20 ? 5.575 32.176 11.098 1.00 14.57 20 LEU B N 1
ATOM 710 C CA . LEU B 1 20 ? 4.463 31.237 11.071 1.00 15.45 20 LEU B CA 1
ATOM 711 C C . LEU B 1 20 ? 4.204 30.586 12.419 1.00 16.05 20 LEU B C 1
ATOM 712 O O . LEU B 1 20 ? 3.046 30.269 12.729 1.00 19.31 20 LEU B O 1
ATOM 717 N N A CYS B 1 21 ? 5.251 30.400 13.222 0.60 13.76 21 CYS B N 1
ATOM 718 N N B CYS B 1 21 ? 5.261 30.357 13.205 0.40 15.04 21 CYS B N 1
ATOM 719 C CA A CYS B 1 21 ? 5.141 29.587 14.421 0.60 13.52 21 CYS B CA 1
ATOM 720 C CA B CYS B 1 21 ? 5.138 29.654 14.484 0.40 15.08 21 CYS B CA 1
ATOM 721 C C A CYS B 1 21 ? 6.048 30.121 15.540 0.60 13.94 21 CYS B C 1
ATOM 722 C C B CYS B 1 21 ? 6.086 30.169 15.525 0.40 15.02 21 CYS B C 1
ATOM 723 O O A CYS B 1 21 ? 7.013 29.452 15.858 0.60 15.68 21 CYS B O 1
ATOM 724 O O B CYS B 1 21 ? 7.100 29.537 15.785 0.40 15.85 21 CYS B O 1
ATOM 729 N N . PRO B 1 22 ? 5.789 31.316 16.116 1.00 14.55 22 PRO B N 1
ATOM 730 C CA . PRO B 1 22 ? 6.696 31.905 17.118 1.00 15.32 22 PRO B CA 1
ATOM 731 C C . PRO B 1 22 ? 6.735 31.172 18.452 1.00 16.12 22 PRO B C 1
ATOM 732 O O . PRO B 1 22 ? 7.689 31.331 19.248 1.00 16.42 22 PRO B O 1
ATOM 736 N N . ASP B 1 23 ? 5.766 30.294 18.661 1.00 17.16 23 ASP B N 1
ATOM 737 C CA . ASP B 1 23 ? 5.750 29.440 19.836 1.00 18.33 23 ASP B CA 1
ATOM 738 C C . ASP B 1 23 ? 6.767 28.284 19.772 1.00 17.25 23 ASP B C 1
ATOM 739 O O . ASP B 1 23 ? 7.126 27.713 20.797 1.00 16.24 23 ASP B O 1
ATOM 744 N N . VAL B 1 24 ? 7.223 27.966 18.562 1.00 15.95 24 VAL B N 1
ATOM 745 C CA . VAL B 1 24 ? 8.103 26.834 18.314 1.00 13.22 24 VAL B CA 1
ATOM 746 C C . VAL B 1 24 ? 9.441 27.346 17.870 1.00 11.72 24 VAL B C 1
ATOM 747 O O . VAL B 1 24 ? 10.498 26.815 18.296 1.00 10.78 24 VAL B O 1
ATOM 751 N N . PHE B 1 25 ? 9.497 28.389 17.045 1.00 9.23 25 PHE B N 1
ATOM 752 C CA . PHE B 1 25 ? 10.852 28.873 16.656 1.00 12.11 25 PHE B CA 1
ATOM 753 C C . PHE B 1 25 ? 11.249 30.278 17.158 1.00 10.17 25 PHE B C 1
ATOM 754 O O . PHE B 1 25 ? 10.449 31.182 17.087 1.00 14.38 25 PHE B O 1
ATOM 762 N N . GLU B 1 26 ? 12.508 30.430 17.599 1.00 10.68 26 GLU B N 1
ATOM 763 C CA . GLU B 1 26 ? 13.101 31.717 18.003 1.00 11.42 26 GLU B CA 1
ATOM 764 C C . GLU B 1 26 ? 14.464 31.925 17.288 1.00 10.49 26 GLU B C 1
ATOM 765 O O . GLU B 1 26 ? 15.072 30.969 16.765 1.00 10.21 26 GLU B O 1
ATOM 771 N N . MET B 1 27 ? 14.889 33.182 17.226 1.00 12.56 27 MET B N 1
ATOM 772 C CA . MET B 1 27 ? 16.162 33.545 16.624 1.00 13.98 27 MET B CA 1
ATOM 773 C C . MET B 1 27 ? 17.205 33.513 17.722 1.00 14.16 27 MET B C 1
ATOM 774 O O . MET B 1 27 ? 16.913 33.813 18.886 1.00 15.82 27 MET B O 1
ATOM 779 N N . ASN 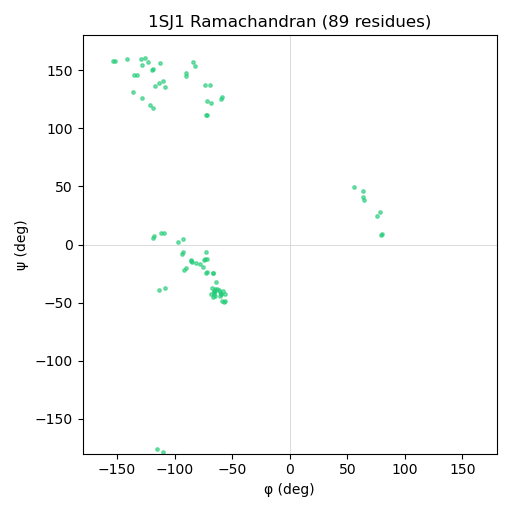B 1 28 ? 18.412 33.097 17.356 1.00 12.90 28 ASN B N 1
ATOM 780 C CA . ASN B 1 28 ? 19.538 33.007 18.300 1.00 13.71 28 ASN B CA 1
ATOM 781 C C . ASN B 1 28 ? 20.580 34.079 17.983 1.00 14.97 28 ASN B C 1
ATOM 782 O O . ASN B 1 28 ? 20.406 34.889 17.056 1.00 14.18 28 ASN B O 1
ATOM 787 N N . ASP B 1 29 ? 21.686 34.107 18.747 1.00 17.49 29 ASP B N 1
ATOM 788 C CA . ASP B 1 29 ? 22.652 35.190 18.619 1.00 20.39 29 ASP B CA 1
ATOM 789 C C . ASP B 1 29 ? 23.500 35.126 17.344 1.00 20.57 29 ASP B C 1
ATOM 790 O O . ASP B 1 29 ? 24.318 36.011 17.105 1.00 22.61 29 ASP B O 1
ATOM 795 N N . GLU B 1 30 ? 23.358 34.048 16.584 1.00 19.97 30 GLU B N 1
ATOM 796 C CA . GLU B 1 30 ? 23.983 33.900 15.278 1.00 21.97 30 GLU B CA 1
ATOM 797 C C . GLU B 1 30 ? 23.016 34.254 14.132 1.00 20.25 30 GLU B C 1
ATOM 798 O O . GLU B 1 30 ? 23.384 34.131 12.975 1.00 22.22 30 GLU B O 1
ATOM 804 N N . GLY B 1 31 ? 21.798 34.676 14.440 1.00 18.78 31 GLY B N 1
ATOM 805 C CA . GLY B 1 31 ? 20.830 35.088 13.440 1.00 18.11 31 GLY B CA 1
ATOM 806 C C . GLY B 1 31 ? 20.213 33.894 12.710 1.00 16.74 31 GLY B C 1
ATOM 807 O O . GLY B 1 31 ? 19.718 34.036 11.577 1.00 15.25 31 GLY B O 1
ATOM 808 N N . LYS B 1 32 ? 20.238 32.742 13.388 1.00 13.88 32 LYS B N 1
ATOM 809 C CA . LYS B 1 32 ? 19.673 31.478 12.885 1.00 13.01 32 LYS B CA 1
ATOM 810 C C . LYS B 1 32 ? 18.452 31.120 13.758 1.00 11.93 32 LYS B C 1
ATOM 811 O O . LYS B 1 32 ? 18.338 31.611 14.887 1.00 12.39 32 LYS B O 1
ATOM 817 N N . ALA B 1 33 ? 17.505 30.322 13.254 1.00 9.66 33 ALA B N 1
ATOM 818 C CA . ALA B 1 33 ? 16.485 29.829 14.128 1.00 8.68 33 ALA B CA 1
ATOM 819 C C . ALA B 1 33 ? 16.853 28.594 14.917 1.00 9.33 33 ALA B C 1
ATOM 820 O O . ALA B 1 33 ? 17.775 27.822 14.535 1.00 10.09 33 ALA B O 1
ATOM 822 N N . GLN B 1 34 ? 16.146 28.416 16.033 1.00 8.38 34 GLN B N 1
ATOM 823 C CA . GLN B 1 34 ? 16.273 27.221 16.842 1.00 10.87 34 GLN B CA 1
ATOM 824 C C . GLN B 1 34 ? 14.975 26.981 17.597 1.00 12.30 34 GLN B C 1
ATOM 825 O O . GLN B 1 34 ? 14.182 27.883 17.823 1.00 9.63 34 GLN B O 1
ATOM 831 N N . PRO B 1 35 ? 14.757 25.748 18.000 1.00 12.78 35 PRO B N 1
ATOM 832 C CA . PRO B 1 35 ? 13.470 25.421 18.604 1.00 11.61 35 PRO B CA 1
ATOM 833 C C . PRO B 1 35 ? 13.390 26.021 20.026 1.00 11.99 35 PRO B C 1
ATOM 834 O O . PRO B 1 35 ? 14.388 25.917 20.754 1.00 16.37 35 PRO B O 1
ATOM 838 N N . LYS B 1 36 ? 12.247 26.607 20.389 1.00 15.10 36 LYS B N 1
ATOM 839 C CA . LYS B 1 36 ? 12.016 27.184 21.733 1.00 13.00 36 LYS B CA 1
ATOM 840 C C . LYS B 1 36 ? 11.628 26.084 22.707 1.00 12.11 36 LYS B C 1
ATOM 841 O O . LYS B 1 36 ? 11.590 26.328 23.907 1.00 14.64 36 LYS B O 1
ATOM 847 N N . VAL B 1 37 ? 11.235 24.920 22.182 1.00 11.26 37 VAL B N 1
ATOM 848 C CA . VAL B 1 37 ? 10.706 23.824 23.001 1.00 11.44 37 VAL B CA 1
ATOM 849 C C . VAL B 1 37 ? 11.371 22.555 22.516 1.00 13.14 37 VAL B C 1
ATOM 850 O O . VAL B 1 37 ? 11.663 22.438 21.344 1.00 14.43 37 VAL B O 1
ATOM 854 N N . GLU B 1 38 ? 11.636 21.628 23.422 1.00 1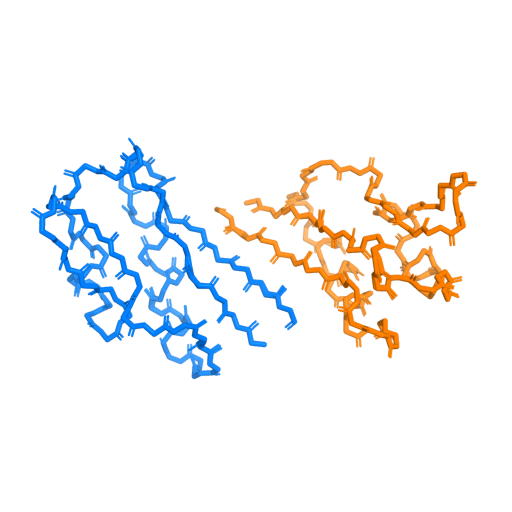3.37 38 GLU B N 1
ATOM 855 C CA . GLU B 1 38 ? 12.376 20.430 23.090 1.00 14.59 38 GLU B CA 1
ATOM 856 C C . GLU B 1 38 ? 11.501 19.241 22.706 1.00 14.08 38 GLU B C 1
ATOM 857 O O . GLU B 1 38 ? 12.026 18.228 22.279 1.00 14.44 38 GLU B O 1
ATOM 863 N N . VAL B 1 39 ? 10.202 19.369 22.877 1.00 12.62 39 VAL B N 1
ATOM 864 C CA . VAL B 1 39 ? 9.185 18.328 22.521 1.00 13.78 39 VAL B CA 1
ATOM 865 C C . VAL B 1 39 ? 7.870 19.035 22.172 1.00 13.26 39 VAL B C 1
ATOM 866 O O . VAL B 1 39 ? 7.549 20.095 22.747 1.00 13.69 39 VAL B O 1
ATOM 870 N N A ILE B 1 40 ? 7.123 18.469 21.217 0.60 11.18 40 ILE B N 1
ATOM 871 N N B ILE B 1 40 ? 7.089 18.436 21.276 0.40 11.54 40 ILE B N 1
ATOM 872 C CA A ILE B 1 40 ? 5.755 18.871 20.913 0.60 10.42 40 ILE B CA 1
ATOM 873 C CA B ILE B 1 40 ? 5.769 18.936 20.921 0.40 10.78 40 ILE B CA 1
ATOM 874 C C A ILE B 1 40 ? 4.850 17.671 21.053 0.60 10.74 40 ILE B C 1
ATOM 875 C C B ILE B 1 40 ? 4.795 17.769 20.950 0.40 11.15 40 ILE B C 1
ATOM 876 O O A ILE B 1 40 ? 5.097 16.591 20.486 0.60 8.82 40 ILE B O 1
ATOM 877 O O B ILE B 1 40 ? 4.959 16.794 20.205 0.40 9.40 40 ILE B O 1
ATOM 886 N N . GLU B 1 41 ? 3.786 17.865 21.819 1.00 11.69 41 GLU B N 1
ATOM 887 C CA . GLU B 1 41 ? 2.652 16.937 21.797 1.00 14.91 41 GLU B CA 1
ATOM 888 C C . GLU B 1 41 ? 1.386 17.638 21.319 1.00 15.66 41 GLU B C 1
ATOM 889 O O . GLU B 1 41 ? 0.441 16.969 20.828 1.00 19.64 41 GLU B O 1
ATOM 895 N N . ASP B 1 42 ? 1.336 18.964 21.405 1.00 17.53 42 ASP B N 1
ATOM 896 C CA . ASP B 1 42 ? 0.169 19.715 20.959 1.00 19.18 42 ASP B CA 1
ATOM 897 C C . ASP B 1 42 ? 0.005 19.648 19.441 1.00 20.00 42 ASP B C 1
ATOM 898 O O . ASP B 1 42 ? 0.893 20.031 18.675 1.00 16.22 42 ASP B O 1
ATOM 903 N N . GLU B 1 43 ? -1.144 19.149 18.992 1.00 21.72 43 GLU B N 1
ATOM 904 C CA . GLU B 1 43 ? -1.394 19.032 17.555 1.00 24.22 43 GLU B CA 1
ATOM 905 C C . GLU B 1 43 ? -1.306 20.355 16.804 1.00 22.13 43 GLU B C 1
ATOM 906 O O . GLU B 1 43 ? -0.794 20.396 15.708 1.00 21.14 43 GLU B O 1
ATOM 912 N N . GLU B 1 44 ? -1.804 21.431 17.373 1.00 22.75 44 GLU B N 1
ATOM 913 C CA . GLU B 1 44 ? -1.779 22.721 16.694 1.00 24.26 44 GLU B CA 1
ATOM 914 C C . GLU B 1 44 ? -0.335 23.226 16.494 1.00 21.29 44 GLU B C 1
ATOM 915 O O . GLU B 1 44 ? 0.021 23.792 15.447 1.00 20.68 44 GLU B O 1
ATOM 921 N N . LEU B 1 45 ? 0.496 23.018 17.508 1.00 19.39 45 LEU B N 1
ATOM 922 C CA . LEU B 1 45 ? 1.889 23.386 17.432 1.00 17.86 45 LEU B CA 1
ATOM 923 C C . LEU B 1 45 ? 2.600 22.476 16.429 1.00 17.73 45 LEU B C 1
ATOM 924 O O . LEU B 1 45 ? 3.406 22.938 15.613 1.00 17.35 45 LEU B O 1
ATOM 929 N N . TYR B 1 46 ? 2.297 21.184 16.462 1.00 16.82 46 TYR B N 1
ATOM 930 C CA . TYR B 1 46 ? 2.872 20.282 15.467 1.00 15.93 46 TYR B CA 1
ATOM 931 C C . TYR B 1 46 ? 2.516 20.777 14.063 1.00 15.93 46 TYR B C 1
ATOM 932 O O . TYR B 1 46 ? 3.382 20.880 13.187 1.00 15.97 46 TYR B O 1
ATOM 941 N N . ASN B 1 47 ? 1.241 21.071 13.845 1.00 15.63 47 ASN B N 1
ATOM 942 C CA . ASN B 1 47 ? 0.813 21.537 12.532 1.00 16.47 47 ASN B CA 1
ATOM 943 C C . ASN B 1 47 ? 1.529 22.813 12.112 1.00 13.64 47 ASN B C 1
ATOM 944 O O . ASN B 1 47 ? 1.876 22.979 10.956 1.00 13.93 47 ASN B O 1
ATOM 949 N N A CYS B 1 48 ? 1.771 23.773 13.009 0.60 15.93 48 CYS B N 1
ATOM 950 N N B CYS B 1 48 ? 1.742 23.692 13.059 0.40 15.09 48 CYS B N 1
ATOM 951 C CA A CYS B 1 48 ? 2.510 24.990 12.558 0.60 15.08 48 CYS B CA 1
ATOM 952 C CA B CYS B 1 48 ? 2.449 24.894 12.730 0.40 14.41 48 CYS B CA 1
ATOM 953 C C A CYS B 1 48 ? 4.016 24.763 12.408 0.60 14.04 48 CYS B C 1
ATOM 954 C C B CYS B 1 48 ? 3.864 24.550 12.272 0.40 13.63 48 CYS B C 1
ATOM 955 O O A CYS B 1 48 ? 4.690 25.494 11.660 0.60 13.38 48 CYS B O 1
ATOM 956 O O B CYS B 1 48 ? 4.294 24.936 11.180 0.40 12.71 48 CYS B O 1
ATOM 961 N N . ALA B 1 49 ? 4.535 23.752 13.090 1.00 12.60 49 ALA B N 1
ATOM 962 C CA . ALA B 1 49 ? 5.906 23.332 12.840 1.00 13.33 49 ALA B CA 1
ATOM 963 C C . ALA B 1 49 ? 6.053 22.764 11.425 1.00 11.30 49 ALA B C 1
ATOM 964 O O . ALA B 1 49 ? 7.041 23.013 10.743 1.00 11.32 49 ALA B O 1
ATOM 966 N N . LYS B 1 50 ? 5.107 21.907 11.042 1.00 11.56 50 LYS B N 1
ATOM 967 C CA . LYS B 1 50 ? 5.129 21.293 9.722 1.00 13.16 50 LYS B CA 1
ATOM 968 C C . LYS B 1 50 ? 4.982 22.370 8.657 1.00 13.86 50 LYS B C 1
ATOM 969 O O . LYS B 1 50 ? 5.596 22.274 7.608 1.00 15.45 50 LYS B O 1
ATOM 975 N N . GLU B 1 51 ? 4.147 23.384 8.921 1.00 14.31 51 GLU B N 1
ATOM 976 C CA . GLU B 1 51 ? 4.006 24.514 7.986 1.00 16.73 51 GLU B CA 1
ATOM 977 C C . GLU B 1 51 ? 5.334 25.237 7.809 1.00 13.94 51 GLU B C 1
ATOM 978 O O . GLU B 1 51 ? 5.711 25.565 6.675 1.00 12.50 51 GLU B O 1
ATOM 984 N N . ALA B 1 52 ? 6.039 25.481 8.916 1.00 12.86 52 ALA B N 1
ATOM 985 C CA . ALA B 1 52 ? 7.342 26.141 8.888 1.00 13.78 52 ALA B CA 1
ATOM 986 C C . ALA B 1 52 ? 8.387 25.310 8.162 1.00 11.89 52 ALA B C 1
ATOM 987 O O . ALA B 1 52 ? 9.084 25.803 7.290 1.00 11.49 52 ALA B O 1
ATOM 989 N N . MET B 1 53 ? 8.415 24.016 8.453 1.00 11.71 53 MET B N 1
ATOM 990 C CA . MET B 1 53 ? 9.303 23.108 7.710 1.00 13.15 53 MET B CA 1
ATOM 991 C C . MET B 1 53 ? 9.037 23.188 6.191 1.00 12.78 53 MET B C 1
ATOM 992 O O . MET B 1 53 ? 9.962 23.235 5.373 1.00 12.34 53 MET B O 1
ATOM 997 N N . GLU B 1 54 ? 7.764 23.222 5.798 1.00 14.43 54 GLU B N 1
ATOM 998 C CA . GLU B 1 54 ? 7.441 23.226 4.371 1.00 15.84 54 GLU B CA 1
ATOM 999 C C . GLU B 1 54 ? 7.782 24.569 3.710 1.00 13.85 54 GLU B C 1
ATOM 1000 O O . GLU B 1 54 ? 8.036 24.617 2.534 1.00 16.50 54 GLU B O 1
ATOM 1006 N N . ALA B 1 55 ? 7.845 25.636 4.493 1.00 10.36 55 ALA B N 1
ATOM 1007 C CA . ALA B 1 55 ? 8.085 26.989 3.974 1.00 12.37 55 ALA B CA 1
ATOM 1008 C C . ALA B 1 55 ? 9.538 27.444 3.916 1.00 12.79 55 ALA B C 1
ATOM 1009 O O . ALA B 1 55 ? 9.842 28.398 3.155 1.00 11.91 55 ALA B O 1
ATOM 1011 N N . CYS B 1 56 ? 10.424 26.843 4.711 1.00 13.18 56 CYS B N 1
ATOM 1012 C CA . CYS B 1 56 ? 11.805 27.311 4.765 1.00 12.54 56 CYS B CA 1
ATOM 1013 C C . CYS B 1 56 ? 12.396 27.235 3.401 1.00 10.31 56 CYS B C 1
ATOM 1014 O O . CYS B 1 56 ? 12.344 26.170 2.796 1.00 9.77 56 CYS B O 1
ATOM 1017 N N . PRO B 1 57 ? 12.964 28.340 2.929 1.00 8.74 57 PRO B N 1
ATOM 1018 C CA . PRO B 1 57 ? 13.458 28.367 1.580 1.00 10.24 57 PRO B CA 1
ATOM 1019 C C . PRO B 1 57 ? 14.734 27.599 1.321 1.00 10.16 57 PRO B C 1
ATOM 1020 O O . PRO B 1 57 ? 15.068 27.406 0.164 1.00 10.57 57 PRO B O 1
ATOM 1024 N N . VAL B 1 58 ? 15.433 27.183 2.375 1.00 11.77 58 VAL B N 1
ATOM 1025 C CA . VAL B 1 58 ? 16.681 26.472 2.261 1.00 10.58 58 VAL B CA 1
ATOM 1026 C C . VAL B 1 58 ? 16.637 25.047 2.863 1.00 10.69 58 VAL B C 1
ATOM 1027 O O . VAL B 1 58 ? 17.652 24.368 2.953 1.00 13.49 58 VAL B O 1
ATOM 1031 N N . SER B 1 59 ? 15.442 24.623 3.256 1.00 11.74 59 SER B N 1
ATOM 1032 C CA . SER B 1 59 ? 15.247 23.289 3.852 1.00 11.26 59 SER B CA 1
ATOM 1033 C C . SER B 1 59 ? 16.131 22.984 5.105 1.00 11.16 59 SER B C 1
ATOM 1034 O O . SER B 1 59 ? 16.733 21.907 5.194 1.00 11.16 59 SER B O 1
ATOM 1037 N N . ALA B 1 60 ? 16.138 23.915 6.057 1.00 11.04 60 ALA B N 1
ATOM 1038 C CA . ALA B 1 60 ? 16.915 23.799 7.252 1.00 10.63 60 ALA B CA 1
ATOM 1039 C C . ALA B 1 60 ? 16.166 23.016 8.344 1.00 11.26 60 ALA B C 1
ATOM 1040 O O . ALA B 1 60 ? 16.776 22.562 9.265 1.00 10.56 60 ALA B O 1
ATOM 1042 N N . ILE B 1 61 ? 14.854 22.775 8.192 1.00 8.48 61 ILE B N 1
ATOM 1043 C CA . ILE B 1 61 ? 14.114 22.265 9.359 1.00 12.03 61 ILE B CA 1
ATOM 1044 C C . ILE B 1 61 ? 13.751 20.789 9.149 1.00 13.14 61 ILE B C 1
ATOM 1045 O O . ILE B 1 61 ? 13.264 20.436 8.074 1.00 12.40 61 ILE B O 1
ATOM 1050 N N . THR B 1 62 ? 13.947 19.970 10.185 1.00 12.33 62 THR B N 1
ATOM 1051 C CA . THR B 1 62 ? 13.420 18.601 10.205 1.00 12.15 62 THR B CA 1
ATOM 1052 C C . THR B 1 62 ? 12.637 18.326 11.463 1.00 11.75 62 THR B C 1
ATOM 1053 O O . THR B 1 62 ? 12.792 19.022 12.476 1.00 10.78 62 THR B O 1
ATOM 1057 N N . ILE B 1 63 ? 11.702 17.358 11.360 1.00 11.05 63 ILE B N 1
ATOM 1058 C CA . ILE B 1 63 ? 10.863 16.981 12.482 1.00 10.05 63 ILE B CA 1
ATOM 1059 C C . ILE B 1 63 ? 10.897 15.456 12.724 1.00 9.41 63 ILE B C 1
ATOM 1060 O O . ILE B 1 63 ? 10.720 14.705 11.818 1.00 9.53 63 ILE B O 1
ATOM 1065 N N . GLU B 1 64 ? 11.217 15.026 13.938 1.00 12.43 64 GLU B N 1
ATOM 1066 C CA . GLU B 1 64 ? 11.327 13.580 14.248 1.00 12.52 64 GLU B CA 1
ATOM 1067 C C . GLU B 1 64 ? 10.199 13.165 15.130 1.00 13.34 64 GLU B C 1
ATOM 1068 O O . GLU B 1 64 ? 9.849 13.887 16.056 1.00 13.13 64 GLU B O 1
ATOM 1074 N N A GLU B 1 65 ? 9.647 11.990 14.814 0.50 13.56 65 GLU B N 1
ATOM 1075 N N B GLU B 1 65 ? 9.593 12.013 14.852 0.50 12.10 65 GLU B N 1
ATOM 1076 C CA A GLU B 1 65 ? 8.562 11.358 15.527 0.50 14.81 65 GLU B CA 1
ATOM 1077 C CA B GLU B 1 65 ? 8.548 11.494 15.703 0.50 12.84 65 GLU B CA 1
ATOM 1078 C C A GLU B 1 65 ? 9.154 10.186 16.348 0.50 14.87 65 GLU B C 1
ATOM 1079 C C B GLU B 1 65 ? 9.003 10.175 16.300 0.50 13.58 65 GLU B C 1
ATOM 1080 O O A GLU B 1 65 ? 10.075 9.493 15.905 0.50 14.08 65 GLU B O 1
ATOM 1081 O O B GLU B 1 65 ? 9.613 9.344 15.630 0.50 13.39 65 GLU B O 1
ATOM 1092 N N . ALA B 1 66 ? 8.676 10.012 17.576 1.00 16.56 66 ALA B N 1
ATOM 1093 C CA . ALA B 1 66 ? 8.965 8.798 18.357 1.00 17.29 66 ALA B CA 1
ATOM 1094 C C . ALA B 1 66 ? 7.633 8.331 18.902 1.00 18.34 66 ALA B C 1
ATOM 1095 O O . ALA B 1 66 ? 6.714 9.154 19.137 1.00 23.85 66 ALA B O 1
#

Nearest PDB structures (foldseek):
  1siz-assembly1_C  TM=1.010E+00  e=2.675E-13  Pyrococcus furiosus
  4dhv-assembly1_A  TM=9.783E-01  e=1.301E-12  Pyrococcus furiosus DSM 3638
  3pni-assembly1_A  TM=1.001E+00  e=7.780E-12  Pyrococcus furiosus
  8amp-assembly1_A  TM=9.003E-01  e=1.983E-06  Mycobacterium tuberculosis
  4id8-assembly1_A  TM=9.213E-01  e=3.945E-06  Rhodopseudomonas palustris HaA2

CATH classification: 3.30.70.20

Sequence (132 aa):
AWKVVSVDQDTTCIGDAICASSLCCPDVFEMNDEGKAQPKVEVIIEDEELYNCCAKEAMEACPVSAITIEEEAAWKVVSVDQDDTTCIGDAICASSLCCPDVFEMNDEGKAQPKVEVIIEDEELYNCCAKEAMEACPVSAITIEEEA

B-factor: mean 16.17, std 6.53, range [2.68, 46.02]